Protein AF-A0A915I5I6-F1 (afdb_monomer)

Structure (mmCIF, N/CA/C/O backbone):
data_AF-A0A915I5I6-F1
#
_entry.id   AF-A0A915I5I6-F1
#
loop_
_atom_site.group_PDB
_atom_site.id
_atom_site.type_symbol
_atom_site.label_atom_id
_atom_site.label_alt_id
_atom_site.label_comp_id
_atom_site.label_asym_id
_atom_site.label_entity_id
_atom_site.label_seq_id
_atom_site.pdbx_PDB_ins_code
_atom_site.Cartn_x
_atom_site.Cartn_y
_atom_site.Cartn_z
_atom_site.occupancy
_atom_site.B_iso_or_equiv
_atom_site.auth_seq_id
_atom_site.auth_comp_id
_atom_site.auth_asym_id
_atom_site.auth_atom_id
_atom_site.pdbx_PDB_model_num
ATOM 1 N N . MET A 1 1 ? 12.520 -3.584 -16.435 1.00 49.38 1 MET A N 1
ATOM 2 C CA . MET A 1 1 ? 11.827 -3.745 -15.130 1.00 49.38 1 MET A CA 1
ATOM 3 C C . MET A 1 1 ? 11.425 -5.184 -14.792 1.00 49.38 1 MET A C 1
ATOM 5 O O . MET A 1 1 ? 11.584 -5.592 -13.651 1.00 49.38 1 MET A O 1
ATOM 9 N N . MET A 1 2 ? 10.942 -5.985 -15.750 1.00 50.84 2 MET A N 1
ATOM 10 C CA . MET A 1 2 ? 10.395 -7.323 -15.462 1.00 50.84 2 MET A CA 1
ATOM 11 C C . MET A 1 2 ? 11.444 -8.392 -15.084 1.00 50.84 2 MET A C 1
ATOM 13 O O . MET A 1 2 ? 11.094 -9.353 -14.409 1.00 50.84 2 MET A O 1
ATOM 17 N N . LYS A 1 3 ? 12.724 -8.221 -15.456 1.00 57.47 3 LYS A N 1
ATOM 18 C CA . LYS A 1 3 ? 13.808 -9.175 -15.129 1.00 57.47 3 LYS A CA 1
ATOM 19 C C . LYS A 1 3 ? 14.299 -9.103 -13.671 1.00 57.47 3 LYS A C 1
ATOM 21 O O . LYS A 1 3 ? 14.690 -10.135 -13.143 1.00 57.47 3 LYS A O 1
ATOM 26 N N . LEU A 1 4 ? 14.217 -7.938 -13.014 1.00 67.62 4 LEU A N 1
ATOM 27 C CA . LEU A 1 4 ? 14.691 -7.739 -11.630 1.00 67.62 4 LEU A CA 1
ATOM 28 C C . LEU A 1 4 ? 13.722 -8.253 -10.553 1.00 67.62 4 LEU A C 1
ATOM 30 O O . LEU A 1 4 ? 14.125 -8.465 -9.417 1.00 67.62 4 LEU A O 1
ATOM 34 N N . LEU A 1 5 ? 12.446 -8.457 -10.890 1.00 64.69 5 LEU A N 1
ATOM 35 C CA . LEU A 1 5 ? 11.445 -8.919 -9.928 1.00 64.69 5 LEU A CA 1
ATOM 36 C C . LEU A 1 5 ? 11.480 -10.451 -9.787 1.00 64.69 5 LEU A C 1
ATOM 38 O O . LEU A 1 5 ? 11.669 -11.149 -10.790 1.00 64.69 5 LEU A O 1
ATOM 42 N N . PRO A 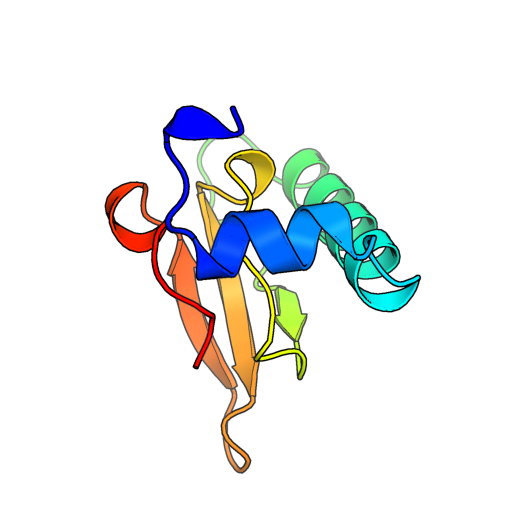1 6 ? 11.209 -11.013 -8.597 1.00 72.75 6 PRO A N 1
ATOM 43 C CA . PRO A 1 6 ? 11.036 -12.453 -8.423 1.00 72.75 6 PRO A CA 1
ATOM 44 C C . PRO A 1 6 ? 9.814 -12.968 -9.203 1.00 72.75 6 PRO A C 1
ATOM 46 O O . PRO A 1 6 ? 8.874 -12.221 -9.499 1.00 72.75 6 PRO A O 1
ATOM 49 N N . ALA A 1 7 ? 9.781 -14.271 -9.505 1.00 75.06 7 ALA A N 1
ATOM 50 C CA . ALA A 1 7 ? 8.731 -14.899 -10.320 1.00 75.06 7 ALA A CA 1
ATOM 51 C C . ALA A 1 7 ? 7.297 -14.622 -9.813 1.00 75.06 7 ALA A C 1
ATOM 53 O O . ALA A 1 7 ? 6.356 -14.508 -10.600 1.00 75.06 7 ALA A O 1
ATOM 54 N N . ARG A 1 8 ? 7.108 -14.461 -8.494 1.00 75.44 8 ARG A N 1
ATOM 55 C CA . ARG A 1 8 ? 5.821 -14.071 -7.887 1.00 75.44 8 ARG A CA 1
ATOM 56 C C . ARG A 1 8 ? 5.394 -12.651 -8.287 1.00 75.44 8 ARG A C 1
ATOM 58 O O . ARG A 1 8 ? 4.237 -12.458 -8.657 1.00 75.44 8 ARG A O 1
ATOM 65 N N . GLY A 1 9 ? 6.319 -11.691 -8.255 1.00 75.38 9 GLY A N 1
ATOM 66 C CA . GLY A 1 9 ? 6.067 -10.303 -8.649 1.00 75.38 9 GLY A CA 1
ATOM 67 C C . GLY A 1 9 ? 5.692 -10.185 -10.126 1.00 75.38 9 GLY A C 1
ATOM 68 O O . GLY A 1 9 ? 4.692 -9.553 -10.464 1.00 75.38 9 GLY A O 1
ATOM 69 N N . ARG A 1 10 ? 6.422 -10.895 -10.999 1.00 76.81 10 ARG A N 1
ATOM 70 C CA . ARG A 1 10 ? 6.144 -10.936 -12.448 1.00 76.81 10 ARG A CA 1
ATOM 71 C C . ARG A 1 10 ? 4.776 -11.528 -12.768 1.00 76.81 10 ARG A C 1
ATOM 73 O O . ARG A 1 10 ? 4.016 -10.913 -13.506 1.00 76.81 10 ARG A O 1
ATOM 80 N N . ARG A 1 11 ? 4.434 -12.685 -12.181 1.00 79.50 11 ARG A N 1
ATOM 81 C CA . ARG A 1 11 ? 3.124 -13.335 -12.388 1.00 79.50 11 ARG A CA 1
ATOM 82 C C . ARG A 1 11 ? 1.969 -12.420 -12.011 1.00 79.50 11 ARG A C 1
ATOM 84 O O . ARG A 1 11 ? 0.935 -12.426 -12.667 1.00 79.50 11 ARG A O 1
ATOM 91 N N . ARG A 1 12 ? 2.142 -11.623 -10.961 1.00 75.19 12 ARG A N 1
ATOM 92 C CA . ARG A 1 12 ? 1.111 -10.696 -10.516 1.00 75.19 12 ARG A CA 1
ATOM 93 C C . ARG A 1 12 ? 0.987 -9.462 -11.406 1.00 75.19 12 ARG A C 1
ATOM 95 O O . ARG A 1 12 ? -0.134 -9.037 -11.652 1.00 75.19 12 ARG A O 1
ATOM 102 N N . LEU A 1 13 ? 2.100 -8.926 -11.904 1.00 74.00 13 LEU A N 1
ATOM 103 C CA . LEU A 1 13 ? 2.068 -7.828 -12.869 1.00 74.00 13 LEU A CA 1
ATOM 104 C C . LEU A 1 13 ? 1.448 -8.279 -14.204 1.00 74.00 13 LEU A C 1
ATOM 106 O O . LEU A 1 13 ? 0.618 -7.566 -14.755 1.00 74.00 13 LEU A O 1
ATOM 110 N N . ALA A 1 14 ? 1.767 -9.497 -14.656 1.00 75.94 14 ALA A N 1
ATOM 111 C CA . ALA A 1 14 ? 1.216 -10.095 -15.875 1.00 75.94 14 ALA A CA 1
ATOM 112 C C . ALA A 1 14 ? -0.297 -10.374 -15.793 1.00 75.94 14 ALA A C 1
ATOM 114 O O . ALA A 1 14 ? -0.996 -10.266 -16.791 1.00 75.94 14 ALA A O 1
ATOM 115 N N . ARG A 1 15 ? -0.825 -10.688 -14.600 1.00 76.69 15 ARG A N 1
ATOM 116 C CA . ARG A 1 15 ? -2.272 -10.870 -14.358 1.00 76.69 15 ARG A CA 1
ATOM 117 C C . ARG A 1 15 ? -3.065 -9.553 -14.308 1.00 76.69 15 ARG A C 1
ATOM 119 O O . ARG A 1 15 ? -4.286 -9.593 -14.194 1.00 76.69 15 ARG A O 1
ATOM 126 N N . GLY A 1 16 ? -2.389 -8.405 -14.374 1.00 68.88 16 GLY A N 1
ATOM 127 C CA . GLY A 1 16 ? -3.009 -7.083 -14.378 1.00 68.88 16 GLY A CA 1
ATOM 128 C C . GLY A 1 16 ? -3.234 -6.480 -12.987 1.00 68.88 16 GLY A C 1
ATOM 129 O O . GLY A 1 16 ? -3.504 -7.157 -11.989 1.00 68.88 16 GLY A O 1
ATOM 130 N N . LEU A 1 17 ? -3.126 -5.152 -12.920 1.00 67.00 17 LEU A N 1
ATOM 131 C CA . LEU A 1 17 ? -3.381 -4.368 -11.713 1.00 67.00 17 LEU A CA 1
ATOM 132 C C . LEU A 1 17 ? -4.885 -4.070 -11.606 1.00 67.00 17 LEU A C 1
ATOM 134 O O . LEU A 1 17 ? -5.452 -3.359 -12.430 1.00 67.00 17 LEU A O 1
ATOM 138 N N . LYS A 1 18 ? -5.545 -4.601 -10.570 1.00 70.69 18 LYS A N 1
ATOM 139 C CA . LYS A 1 18 ? -6.963 -4.312 -10.276 1.00 70.69 18 LYS A CA 1
ATOM 140 C C . LYS A 1 18 ? -7.187 -2.810 -9.987 1.00 70.69 18 LYS A C 1
ATOM 142 O O . LYS A 1 18 ? -6.262 -2.086 -9.621 1.00 70.69 18 LYS A O 1
ATOM 147 N N . ARG A 1 19 ? -8.451 -2.355 -10.029 1.00 74.69 19 ARG A N 1
ATOM 148 C CA . ARG A 1 19 ? -8.856 -0.956 -9.734 1.00 74.69 19 ARG A CA 1
ATOM 149 C C . ARG A 1 19 ? -8.364 -0.432 -8.370 1.00 74.69 19 ARG A C 1
ATOM 151 O O . ARG A 1 19 ? -7.991 0.732 -8.257 1.00 74.69 19 ARG A O 1
ATOM 158 N N . LYS A 1 20 ? -8.329 -1.287 -7.340 1.00 75.31 20 LYS A N 1
ATOM 159 C CA . LYS A 1 20 ? -7.918 -0.925 -5.966 1.00 75.31 20 LYS A CA 1
ATOM 160 C C . LYS A 1 20 ? -6.441 -0.466 -5.883 1.00 75.31 20 LYS A C 1
ATOM 162 O O . LYS A 1 20 ? -6.207 0.629 -5.377 1.00 75.31 20 LYS A O 1
ATOM 167 N N . PRO A 1 21 ? -5.461 -1.223 -6.425 1.00 77.31 21 PRO A N 1
ATOM 168 C CA . PRO A 1 21 ? -4.083 -0.764 -6.614 1.00 77.31 21 PRO A CA 1
ATOM 169 C C . PRO A 1 21 ? -3.950 0.610 -7.276 1.00 77.31 21 PRO A C 1
ATOM 171 O O . PRO A 1 21 ? -3.205 1.455 -6.794 1.00 77.31 21 PRO A O 1
ATOM 174 N N . ILE A 1 22 ? -4.702 0.856 -8.350 1.00 80.44 22 ILE A N 1
ATOM 175 C CA . ILE A 1 22 ? -4.622 2.105 -9.122 1.00 80.44 22 ILE A CA 1
ATOM 176 C C . ILE A 1 22 ? -5.103 3.296 -8.284 1.00 80.44 22 ILE A C 1
ATOM 178 O O . ILE A 1 22 ? -4.472 4.353 -8.275 1.00 80.44 22 ILE A O 1
ATOM 182 N N . 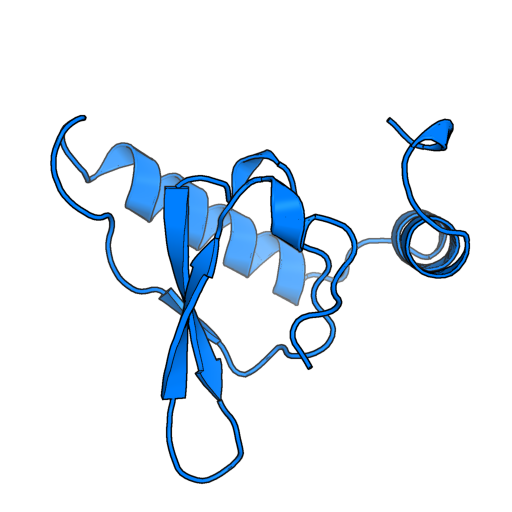ALA A 1 23 ? -6.196 3.124 -7.536 1.00 82.38 23 ALA A N 1
ATOM 183 C CA . ALA A 1 23 ? -6.689 4.149 -6.619 1.00 82.38 23 ALA A CA 1
ATOM 184 C C . ALA A 1 23 ? -5.676 4.460 -5.504 1.00 82.38 23 ALA A C 1
ATOM 186 O O . ALA A 1 23 ? -5.514 5.620 -5.123 1.00 82.38 23 ALA A O 1
ATOM 187 N N . PHE A 1 24 ? -4.961 3.446 -5.013 1.00 80.06 24 PHE A N 1
ATOM 188 C CA . PHE A 1 24 ? -3.912 3.635 -4.016 1.00 80.06 24 PHE A CA 1
ATOM 189 C C . PHE A 1 24 ? -2.692 4.377 -4.580 1.00 80.06 24 PHE A C 1
ATOM 191 O O . PHE A 1 24 ? -2.224 5.324 -3.954 1.00 80.06 24 PHE A O 1
ATOM 198 N N . LEU A 1 25 ? -2.250 4.047 -5.799 1.00 80.44 25 LEU A N 1
ATOM 199 C CA . LEU A 1 25 ? -1.203 4.808 -6.491 1.00 80.44 25 LEU A CA 1
ATOM 200 C C . LEU A 1 25 ? -1.584 6.284 -6.669 1.00 80.44 25 LEU A C 1
ATOM 202 O O . LEU A 1 25 ? -0.746 7.157 -6.467 1.00 80.44 25 LEU A O 1
ATOM 206 N N . LYS A 1 26 ? -2.849 6.590 -6.986 1.00 83.31 26 LYS A N 1
ATOM 207 C CA . LYS A 1 26 ? -3.319 7.984 -7.067 1.00 83.31 26 LYS A CA 1
ATOM 208 C C . LYS A 1 26 ? -3.215 8.711 -5.722 1.00 8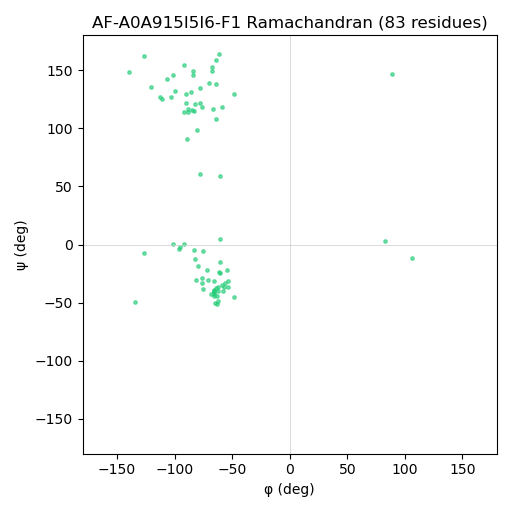3.31 26 LYS A C 1
ATOM 210 O O . LYS A 1 26 ? -2.817 9.870 -5.701 1.00 83.31 26 LYS A O 1
ATOM 215 N N . ARG A 1 27 ? -3.540 8.042 -4.609 1.00 81.19 27 ARG A N 1
ATOM 216 C CA . ARG A 1 27 ? -3.399 8.610 -3.253 1.00 81.19 27 ARG A CA 1
ATOM 217 C C . ARG A 1 27 ? -1.936 8.862 -2.895 1.00 81.19 27 ARG A C 1
ATOM 219 O O . ARG A 1 27 ? -1.627 9.923 -2.373 1.00 81.19 27 ARG A O 1
ATOM 226 N N . LEU A 1 28 ? -1.043 7.939 -3.250 1.00 77.19 28 LEU A N 1
ATOM 227 C CA . LEU A 1 28 ? 0.398 8.112 -3.049 1.00 77.19 28 LEU A CA 1
ATOM 228 C C . LEU A 1 28 ? 0.981 9.244 -3.900 1.00 77.19 28 LEU A C 1
ATOM 230 O O . LEU A 1 28 ? 1.806 10.004 -3.412 1.00 77.19 28 LEU A O 1
ATOM 234 N N . ARG A 1 29 ? 0.529 9.401 -5.150 1.00 78.25 29 ARG A N 1
ATOM 235 C CA . ARG A 1 29 ? 0.945 10.520 -6.012 1.00 78.25 29 ARG A CA 1
ATOM 236 C C . ARG A 1 29 ? 0.496 11.874 -5.463 1.00 78.25 29 ARG A C 1
ATOM 238 O O . ARG A 1 29 ? 1.254 12.829 -5.561 1.00 78.25 29 ARG A O 1
ATOM 245 N N . LYS A 1 30 ? -0.699 11.951 -4.867 1.00 78.50 30 LYS A N 1
ATOM 246 C CA . LYS A 1 30 ? -1.159 13.156 -4.157 1.00 78.50 30 LYS A CA 1
ATOM 247 C C . LYS A 1 30 ? -0.302 13.438 -2.924 1.00 78.50 30 LYS A C 1
ATOM 249 O O . LYS A 1 30 ? 0.275 14.512 -2.842 1.00 78.50 30 LYS A O 1
ATOM 254 N N . ALA A 1 31 ? -0.100 12.435 -2.069 1.00 73.69 31 ALA A N 1
ATOM 255 C CA . ALA A 1 31 ? 0.724 12.564 -0.867 1.00 73.69 31 ALA A CA 1
ATOM 256 C C . ALA A 1 31 ? 2.178 12.967 -1.176 1.00 73.69 31 ALA A C 1
ATOM 258 O O . ALA A 1 31 ? 2.771 13.738 -0.438 1.00 73.69 31 ALA A O 1
ATOM 259 N N . LYS A 1 32 ? 2.753 12.495 -2.291 1.00 69.94 32 LYS A N 1
ATOM 260 C CA . LYS A 1 32 ? 4.084 12.929 -2.745 1.00 69.94 32 LYS A CA 1
ATOM 261 C C . LYS A 1 32 ? 4.121 14.363 -3.274 1.00 69.94 32 LYS A C 1
ATOM 263 O O . LYS A 1 32 ? 5.165 14.991 -3.190 1.00 69.94 32 LYS A O 1
ATOM 268 N N . LYS A 1 33 ? 3.025 14.857 -3.853 1.00 71.56 33 LYS A N 1
ATOM 269 C CA . LYS A 1 33 ? 2.935 16.219 -4.403 1.00 71.56 33 LYS A CA 1
ATOM 270 C C . LYS A 1 33 ? 2.662 17.265 -3.318 1.00 71.56 33 LYS A C 1
ATOM 272 O O . LYS A 1 33 ? 3.067 18.408 -3.468 1.00 71.56 33 LYS A O 1
ATOM 277 N N . GLU A 1 34 ? 1.961 16.872 -2.261 1.00 65.69 34 GLU A N 1
ATOM 278 C CA . GLU A 1 34 ? 1.567 17.747 -1.151 1.00 65.69 34 GLU A CA 1
ATOM 279 C C . GLU A 1 34 ? 2.682 17.942 -0.110 1.00 65.69 34 GLU A C 1
ATOM 281 O O . GLU A 1 34 ? 2.583 18.847 0.712 1.00 65.69 34 GLU A O 1
ATOM 286 N N . CYS A 1 35 ? 3.755 17.143 -0.147 1.00 55.53 35 CYS A N 1
ATOM 287 C CA . CYS A 1 35 ? 4.852 17.250 0.815 1.00 55.53 35 CYS A CA 1
ATOM 288 C C . CYS A 1 35 ? 6.063 18.019 0.248 1.00 55.53 35 CYS A C 1
ATOM 290 O O . CYS A 1 35 ? 6.529 17.694 -0.848 1.00 55.53 35 CYS A O 1
ATOM 292 N N . PRO A 1 36 ? 6.618 18.995 0.994 1.00 55.94 36 PRO A N 1
ATOM 293 C CA . PRO A 1 36 ? 7.911 19.598 0.686 1.00 55.94 36 PRO A CA 1
ATOM 294 C C . PRO A 1 36 ? 9.041 18.575 0.888 1.00 55.94 36 PRO A C 1
ATOM 296 O O . PRO A 1 36 ? 8.949 17.686 1.732 1.00 55.94 36 PRO A O 1
ATOM 299 N N . ALA A 1 37 ? 10.113 18.700 0.102 1.00 55.25 37 ALA A N 1
ATOM 300 C CA . ALA A 1 37 ? 11.143 17.681 -0.150 1.00 55.25 37 ALA A CA 1
ATOM 301 C C . ALA A 1 37 ? 11.961 17.173 1.066 1.00 55.25 37 ALA A C 1
ATOM 303 O O . ALA A 1 37 ? 12.874 16.371 0.878 1.00 55.25 37 ALA A O 1
ATOM 304 N N . LEU A 1 38 ? 11.648 17.603 2.293 1.00 57.34 38 LEU A N 1
ATOM 305 C CA . LEU A 1 38 ? 12.389 17.266 3.512 1.00 57.34 38 LEU A CA 1
ATOM 306 C C . LEU A 1 38 ? 11.526 16.673 4.643 1.00 57.34 38 LEU A C 1
ATOM 308 O O . LEU A 1 38 ? 12.081 16.200 5.633 1.00 57.34 38 LEU A O 1
ATOM 312 N N . GLU A 1 39 ? 10.195 16.648 4.511 1.00 58.69 39 GLU A N 1
ATOM 313 C CA . GLU A 1 39 ? 9.310 16.098 5.545 1.00 58.69 39 GLU A CA 1
ATOM 314 C C . GLU A 1 39 ? 8.719 14.744 5.150 1.00 58.69 39 GLU A C 1
ATOM 316 O O . GLU A 1 39 ? 8.397 14.479 3.989 1.00 58.69 39 GLU A O 1
ATOM 321 N N . LYS A 1 40 ? 8.593 13.857 6.147 1.00 57.75 40 LYS A N 1
ATOM 322 C CA . LYS A 1 40 ? 8.077 12.497 5.968 1.00 57.75 40 LYS A CA 1
ATOM 323 C C . LYS A 1 40 ? 6.657 12.571 5.395 1.00 57.75 40 LYS A C 1
ATOM 325 O O . LYS A 1 40 ? 5.770 13.105 6.062 1.00 57.75 40 LYS A O 1
ATOM 330 N N . PRO A 1 41 ? 6.411 12.031 4.191 1.00 64.62 41 PRO A N 1
ATOM 331 C CA . PRO A 1 41 ? 5.120 12.179 3.542 1.00 64.62 41 PRO A CA 1
ATOM 332 C C . PRO A 1 41 ? 4.014 11.428 4.284 1.00 64.62 41 PRO A C 1
ATOM 334 O O . PRO A 1 41 ? 4.260 10.416 4.946 1.00 64.62 41 PRO A O 1
ATOM 337 N N . ALA A 1 42 ? 2.785 11.928 4.134 1.00 63.69 42 ALA A N 1
ATOM 338 C CA . ALA A 1 42 ? 1.609 11.475 4.869 1.00 63.69 42 ALA A CA 1
ATOM 339 C C . ALA A 1 42 ? 1.442 9.943 4.866 1.00 63.69 42 ALA A C 1
ATOM 341 O O . ALA A 1 42 ? 1.438 9.296 3.814 1.00 63.69 42 ALA A O 1
ATOM 342 N N . CYS A 1 43 ? 1.249 9.369 6.058 1.00 66.38 43 CYS A N 1
ATOM 343 C CA . CYS A 1 43 ? 1.059 7.934 6.242 1.00 66.38 43 CYS A CA 1
ATOM 344 C C . CYS A 1 43 ? -0.237 7.464 5.567 1.00 66.38 43 CYS A C 1
ATOM 346 O O . CYS A 1 43 ? -1.340 7.710 6.067 1.00 66.38 43 CYS A O 1
ATOM 348 N N . VAL A 1 44 ? -0.131 6.732 4.454 1.00 77.38 44 VAL A N 1
ATOM 349 C CA . VAL A 1 44 ? 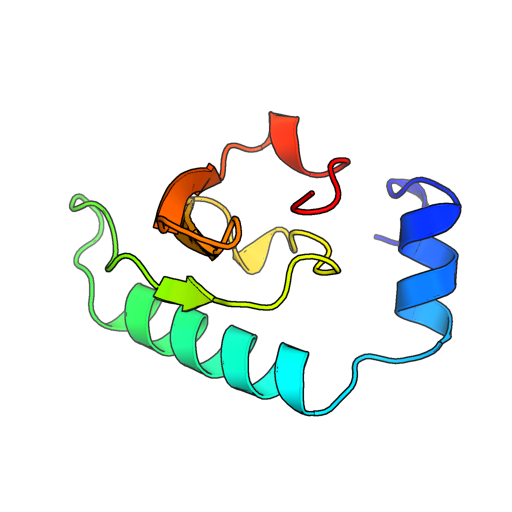-1.321 6.227 3.753 1.00 77.38 44 VAL A CA 1
ATOM 350 C C . VAL A 1 44 ? -1.727 4.873 4.325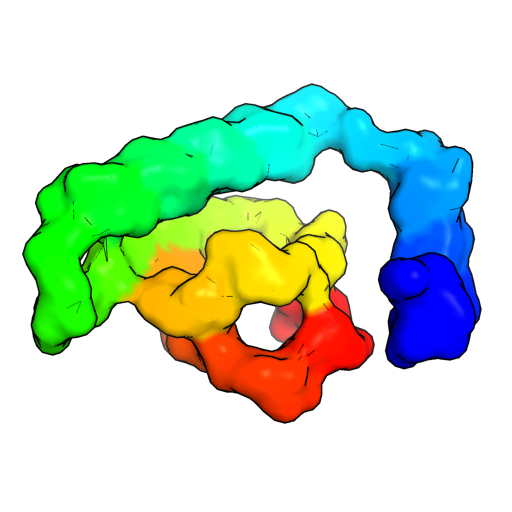 1.00 77.38 44 VAL A C 1
ATOM 352 O O . VAL A 1 44 ? -1.013 3.879 4.194 1.00 77.38 44 VAL A O 1
ATOM 355 N N . LYS A 1 45 ? -2.903 4.824 4.956 1.00 81.81 45 LYS A N 1
ATOM 356 C CA . LYS A 1 45 ? -3.465 3.601 5.545 1.00 81.81 45 LYS A CA 1
ATOM 357 C C . LYS A 1 45 ? -4.064 2.694 4.469 1.00 81.81 45 LYS A C 1
ATOM 359 O O . LYS A 1 45 ? -4.826 3.139 3.607 1.00 81.81 45 LYS A O 1
ATOM 364 N N . THR A 1 46 ? -3.759 1.403 4.549 1.00 81.69 46 THR A N 1
ATOM 365 C CA . THR A 1 46 ? -4.247 0.369 3.634 1.00 81.69 46 THR A CA 1
ATOM 366 C C . THR A 1 46 ? -4.614 -0.918 4.354 1.00 81.69 46 THR A C 1
ATOM 368 O O . THR A 1 46 ? -3.991 -1.320 5.331 1.00 81.69 46 THR A O 1
ATOM 371 N N . HIS A 1 47 ? -5.610 -1.602 3.796 1.00 80.75 47 HIS A N 1
ATOM 372 C CA . HIS A 1 47 ? -5.951 -2.985 4.139 1.00 80.75 47 HIS A CA 1
ATOM 373 C C . HIS A 1 47 ? -5.415 -3.979 3.092 1.00 80.75 47 HIS A C 1
ATOM 375 O O . HIS A 1 47 ? -5.652 -5.180 3.176 1.00 80.75 47 HIS A O 1
ATOM 381 N N . LEU A 1 48 ? -4.724 -3.482 2.061 1.00 76.25 48 LEU A N 1
ATOM 382 C CA . LEU A 1 48 ? -4.256 -4.278 0.931 1.00 76.25 48 LEU A CA 1
ATOM 383 C C . LEU A 1 48 ? -2.860 -4.835 1.232 1.00 76.25 48 LEU A C 1
ATOM 385 O O . LEU A 1 48 ? -1.861 -4.197 0.915 1.00 76.25 48 LEU A O 1
ATOM 389 N N . ARG A 1 49 ? -2.801 -6.036 1.816 1.00 75.38 49 ARG A N 1
ATOM 390 C CA . ARG A 1 49 ? -1.539 -6.743 2.121 1.00 75.38 49 ARG A CA 1
ATOM 391 C C . ARG A 1 49 ? -0.885 -7.366 0.896 1.00 75.38 49 ARG A C 1
ATOM 393 O O . ARG A 1 49 ? 0.330 -7.375 0.716 1.00 75.38 49 ARG A O 1
ATOM 400 N N . ASP A 1 50 ? -1.717 -7.810 -0.033 1.00 74.06 50 ASP A N 1
ATOM 401 C CA . ASP A 1 50 ? -1.259 -8.298 -1.316 1.00 74.06 50 ASP A CA 1
ATOM 402 C C . ASP A 1 50 ? -0.912 -7.106 -2.199 1.00 74.06 50 ASP A C 1
ATOM 404 O O . ASP A 1 50 ? -1.538 -6.944 -3.231 1.00 74.06 50 ASP A O 1
ATOM 408 N N . MET A 1 51 ? 0.030 -6.226 -1.866 1.00 74.19 51 MET A N 1
ATOM 409 C CA . MET A 1 51 ? 0.525 -5.186 -2.779 1.00 74.19 51 MET A CA 1
ATOM 410 C C . MET A 1 51 ? 2.027 -5.356 -2.988 1.00 74.19 51 MET A C 1
ATOM 412 O O . MET A 1 51 ? 2.752 -5.685 -2.058 1.00 74.19 51 MET A O 1
ATOM 416 N N . ILE A 1 52 ? 2.461 -5.246 -4.247 1.00 75.88 52 ILE A N 1
ATOM 417 C CA . ILE A 1 52 ? 3.886 -5.209 -4.577 1.00 75.88 52 ILE A CA 1
ATOM 418 C C . ILE A 1 52 ? 4.292 -3.753 -4.448 1.00 75.88 52 ILE A C 1
ATOM 420 O O . ILE A 1 52 ? 3.605 -2.879 -4.983 1.00 75.88 52 ILE A O 1
ATOM 424 N N . VAL A 1 53 ? 5.387 -3.513 -3.739 1.00 76.56 53 VAL A N 1
ATOM 425 C CA . VAL A 1 53 ? 5.979 -2.187 -3.643 1.00 76.56 53 VAL A CA 1
ATOM 426 C C . VAL A 1 53 ? 6.513 -1.809 -5.022 1.00 76.56 53 VAL A C 1
ATOM 428 O O . VAL A 1 53 ? 7.391 -2.477 -5.566 1.00 76.56 53 VAL A O 1
ATOM 431 N N . LEU A 1 54 ? 5.957 -0.752 -5.610 1.00 75.19 54 LEU A N 1
ATOM 432 C CA . LEU A 1 54 ? 6.532 -0.150 -6.808 1.00 75.19 54 LEU A CA 1
ATOM 433 C C . LEU A 1 54 ? 7.634 0.835 -6.399 1.00 75.19 54 LEU A C 1
ATOM 435 O O . LEU A 1 54 ? 7.512 1.471 -5.354 1.00 75.19 54 LEU A O 1
ATOM 439 N N . PRO A 1 55 ? 8.673 1.033 -7.227 1.00 72.88 55 PRO A N 1
ATOM 440 C CA . PRO A 1 55 ? 9.728 2.003 -6.930 1.00 72.88 55 PRO A CA 1
ATOM 441 C C . PRO A 1 55 ? 9.201 3.443 -6.816 1.00 72.88 55 PRO A C 1
ATOM 443 O O . PRO A 1 55 ? 9.746 4.240 -6.062 1.00 72.88 55 PRO A O 1
ATOM 446 N N . GLU A 1 56 ? 8.062 3.759 -7.443 1.00 74.06 56 GLU A N 1
ATOM 447 C CA . GLU A 1 56 ? 7.344 5.024 -7.224 1.00 74.06 56 GLU A CA 1
ATOM 448 C C . GLU A 1 56 ? 6.878 5.229 -5.770 1.00 74.06 56 GLU A C 1
ATOM 450 O O . GLU A 1 56 ? 6.522 6.345 -5.407 1.00 74.06 56 GLU A O 1
ATOM 455 N N . MET A 1 57 ? 6.873 4.194 -4.925 1.00 73.94 57 MET A N 1
ATOM 456 C CA . MET A 1 57 ? 6.437 4.240 -3.522 1.00 73.94 57 MET A CA 1
ATOM 457 C C . MET A 1 57 ? 7.596 4.435 -2.532 1.00 73.94 57 MET A C 1
ATOM 459 O O . MET A 1 57 ? 7.356 4.549 -1.332 1.00 73.94 57 MET A O 1
ATOM 463 N N . VAL A 1 58 ? 8.843 4.463 -3.013 1.00 74.50 58 VAL A N 1
ATOM 464 C CA . VAL A 1 58 ? 10.026 4.659 -2.160 1.00 74.50 58 VAL A CA 1
ATOM 465 C C . VAL A 1 58 ? 9.975 6.045 -1.514 1.00 74.50 58 VAL A C 1
ATOM 467 O O . VAL A 1 58 ? 9.584 7.020 -2.169 1.00 74.50 58 VAL A O 1
ATOM 470 N N . GLY A 1 59 ? 10.329 6.109 -0.228 1.00 72.06 59 GLY A N 1
ATOM 471 C CA . GLY A 1 59 ? 10.288 7.332 0.580 1.00 72.06 59 GLY A CA 1
ATOM 472 C C . GLY A 1 59 ? 8.915 7.663 1.172 1.00 72.06 59 GLY A C 1
ATOM 473 O O . GLY A 1 59 ? 8.774 8.695 1.815 1.00 72.06 59 GLY A O 1
ATOM 474 N N . SER A 1 60 ? 7.897 6.816 0.973 1.00 73.31 60 SER A N 1
ATOM 475 C CA . SER A 1 60 ? 6.578 6.979 1.595 1.00 73.31 60 SER A CA 1
ATOM 476 C C . SER A 1 60 ? 6.381 6.056 2.798 1.00 73.31 60 SER A C 1
ATOM 478 O O . SER A 1 60 ? 6.856 4.919 2.799 1.00 73.31 60 SER A O 1
ATOM 480 N N . VAL A 1 61 ? 5.642 6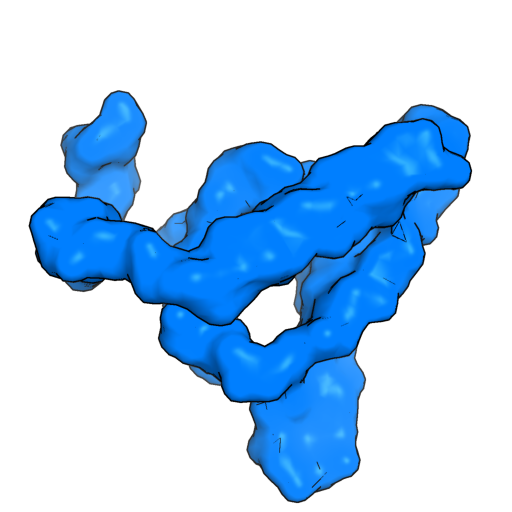.530 3.808 1.00 78.94 61 VAL A N 1
ATOM 481 C CA . VAL A 1 61 ? 5.204 5.700 4.938 1.00 78.94 61 VAL A CA 1
ATOM 482 C C . VAL A 1 61 ? 3.847 5.083 4.607 1.00 78.94 61 VAL A C 1
ATOM 484 O O . VAL A 1 61 ? 2.873 5.783 4.315 1.00 78.94 61 VAL A O 1
ATOM 487 N N . VAL A 1 62 ? 3.772 3.754 4.634 1.00 81.25 62 VAL A N 1
ATOM 488 C CA . VAL A 1 62 ? 2.544 3.002 4.350 1.00 81.25 62 VAL A CA 1
ATOM 489 C C . VAL A 1 62 ? 2.078 2.307 5.620 1.00 81.25 62 VAL A C 1
ATOM 491 O O . VAL A 1 62 ? 2.827 1.564 6.247 1.00 81.25 62 VAL A O 1
ATOM 494 N N . GLY A 1 63 ? 0.819 2.533 5.991 1.00 85.38 63 GLY A N 1
ATOM 495 C CA . GLY A 1 63 ? 0.173 1.819 7.086 1.00 85.38 63 GLY A CA 1
ATOM 496 C C . GLY A 1 63 ? -0.488 0.540 6.579 1.00 85.38 63 GLY A C 1
ATOM 497 O O . GLY A 1 63 ? -1.431 0.632 5.792 1.00 85.38 63 GLY A O 1
ATOM 498 N N . ILE A 1 64 ? -0.053 -0.636 7.032 1.00 85.31 64 ILE A N 1
ATOM 499 C CA . ILE A 1 64 ? -0.679 -1.925 6.692 1.00 85.31 64 ILE A CA 1
ATOM 500 C C . ILE A 1 64 ? -1.509 -2.411 7.875 1.00 85.31 64 ILE A C 1
ATOM 502 O O . ILE A 1 64 ? -1.010 -2.527 8.994 1.00 85.31 64 ILE A O 1
ATOM 506 N N . TYR A 1 65 ? -2.780 -2.718 7.630 1.00 85.19 65 TYR A N 1
ATOM 507 C CA . TYR A 1 65 ? -3.665 -3.232 8.669 1.00 85.19 65 TYR A CA 1
ATOM 508 C C . TYR A 1 65 ? -3.395 -4.704 8.986 1.00 85.19 65 TYR A C 1
ATOM 510 O O . TYR A 1 65 ? -3.612 -5.563 8.123 1.00 85.19 65 TYR A O 1
ATOM 518 N N . ASN A 1 66 ? -3.009 -5.009 10.232 1.00 83.19 66 ASN A N 1
ATOM 519 C CA . ASN A 1 66 ? -2.758 -6.384 10.677 1.00 83.19 66 ASN A CA 1
ATOM 520 C C . ASN A 1 66 ? -3.990 -7.087 11.307 1.00 83.19 66 ASN A C 1
ATOM 522 O O . ASN A 1 66 ? -3.910 -8.256 11.668 1.00 83.19 66 ASN A O 1
ATOM 526 N N . GLY A 1 67 ? -5.156 -6.434 11.386 1.00 79.31 67 GLY A N 1
ATOM 527 C CA . GLY A 1 67 ? -6.367 -7.004 12.014 1.00 79.31 67 GLY A CA 1
ATOM 528 C C . GLY A 1 67 ? -6.705 -6.411 13.386 1.00 79.31 67 GLY A C 1
ATOM 529 O O . GLY A 1 67 ? -7.799 -6.625 13.889 1.00 79.31 67 GLY A O 1
ATOM 530 N N . LYS A 1 68 ? -5.782 -5.645 13.978 1.00 83.00 68 LYS A N 1
ATOM 531 C CA . LYS A 1 68 ? -5.993 -4.879 15.220 1.00 83.00 68 LYS A CA 1
ATOM 532 C C . LYS A 1 68 ? -5.447 -3.461 15.085 1.00 83.00 68 LYS A C 1
ATOM 534 O O . LYS A 1 68 ? -6.156 -2.494 15.325 1.00 83.00 68 LYS A O 1
ATOM 539 N N . THR A 1 69 ? -4.211 -3.336 14.613 1.00 84.69 69 THR A N 1
ATOM 540 C CA . THR A 1 69 ? -3.522 -2.053 14.444 1.00 84.69 69 THR A CA 1
ATOM 541 C C . THR A 1 69 ? -2.994 -1.877 13.021 1.00 84.69 69 THR A C 1
ATOM 543 O O . THR A 1 69 ? -2.883 -2.833 12.243 1.00 84.69 69 THR A O 1
ATOM 546 N N . PHE A 1 70 ? -2.696 -0.625 12.669 1.00 82.44 70 PHE A N 1
ATOM 547 C CA . PHE A 1 70 ? -1.977 -0.278 11.447 1.00 82.44 70 PHE A CA 1
ATOM 548 C C . PHE A 1 70 ? -0.482 -0.218 11.748 1.00 82.44 70 PHE A C 1
ATOM 550 O O . PHE A 1 70 ? -0.036 0.678 12.464 1.00 82.44 70 PHE A O 1
ATOM 557 N N . ASN A 1 71 ? 0.286 -1.137 11.167 1.00 82.06 71 ASN A N 1
ATOM 558 C CA . ASN A 1 71 ? 1.741 -1.078 11.221 1.00 82.06 71 ASN A CA 1
ATOM 559 C C . ASN A 1 71 ? 2.239 -0.053 10.210 1.00 82.06 71 ASN A C 1
ATOM 561 O O . ASN A 1 71 ? 1.958 -0.172 9.017 1.00 82.06 71 ASN A O 1
ATOM 565 N N . GLN A 1 72 ? 2.965 0.952 10.692 1.00 82.56 72 GLN A N 1
ATOM 566 C CA . GLN A 1 72 ? 3.597 1.954 9.844 1.00 82.56 72 GLN A CA 1
ATOM 567 C C . GLN A 1 72 ? 4.925 1.399 9.338 1.00 82.56 72 GLN A C 1
ATOM 569 O O . GLN A 1 72 ? 5.833 1.142 10.125 1.00 82.56 72 GLN A O 1
ATOM 574 N N . ILE A 1 73 ? 5.020 1.192 8.029 1.00 79.31 73 ILE A N 1
ATOM 575 C CA . ILE A 1 73 ? 6.238 0.722 7.378 1.00 79.31 73 ILE A CA 1
ATOM 576 C C . ILE A 1 73 ? 6.808 1.859 6.540 1.00 79.31 73 ILE A C 1
ATOM 578 O O . ILE A 1 73 ? 6.132 2.415 5.672 1.00 79.31 73 ILE A O 1
ATOM 582 N N . GLU A 1 74 ? 8.070 2.181 6.796 1.00 76.62 74 GLU A N 1
ATOM 583 C CA . GLU A 1 74 ? 8.863 3.064 5.951 1.00 76.62 74 GLU A CA 1
ATOM 584 C C . GLU A 1 74 ? 9.426 2.266 4.768 1.00 76.62 74 GLU A C 1
ATOM 586 O O . GLU A 1 74 ? 10.146 1.278 4.940 1.00 76.62 74 GLU A O 1
ATOM 591 N N . VAL A 1 75 ? 9.086 2.676 3.546 1.00 74.81 75 VAL A N 1
ATOM 592 C CA . VAL A 1 75 ? 9.498 1.957 2.337 1.00 74.81 75 VAL A CA 1
ATOM 593 C C . VAL A 1 75 ? 10.936 2.328 1.962 1.00 74.81 75 VAL A C 1
ATOM 595 O O . VAL A 1 75 ? 11.181 3.340 1.300 1.00 74.81 75 VAL A O 1
ATOM 598 N N . LYS A 1 76 ? 11.884 1.466 2.352 1.00 68.25 76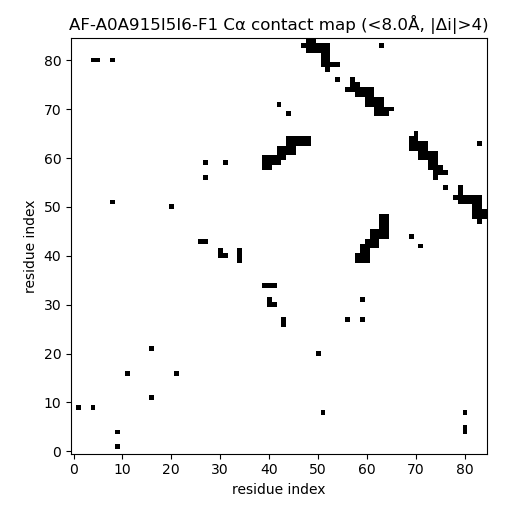 LYS A N 1
ATOM 599 C CA . LYS A 1 76 ? 13.296 1.506 1.930 1.00 68.25 76 LYS A CA 1
ATOM 600 C C . LYS A 1 76 ? 13.535 0.650 0.679 1.00 68.25 76 LYS A C 1
ATOM 602 O O . LYS A 1 76 ? 12.827 -0.329 0.444 1.00 68.25 76 LYS A O 1
ATOM 607 N N . VAL A 1 77 ? 14.567 0.985 -0.103 1.00 60.84 77 VAL A N 1
ATOM 608 C CA . VAL A 1 77 ? 14.920 0.312 -1.377 1.00 60.84 77 VAL A CA 1
ATOM 609 C C . VAL A 1 77 ? 15.135 -1.202 -1.204 1.00 60.84 77 VAL A C 1
ATOM 611 O O . VAL A 1 77 ? 14.732 -1.987 -2.058 1.00 60.84 77 VAL A O 1
ATOM 614 N N . THR A 1 78 ? 15.655 -1.643 -0.057 1.00 56.12 78 THR A N 1
ATOM 615 C CA . THR A 1 78 ? 15.861 -3.067 0.273 1.00 56.12 78 THR A CA 1
ATOM 616 C C . THR A 1 78 ? 14.558 -3.885 0.309 1.00 56.12 78 THR A C 1
ATOM 618 O O . THR A 1 78 ? 14.574 -5.094 0.092 1.00 56.12 78 THR A O 1
ATOM 621 N N . ILE A 1 79 ? 13.404 -3.243 0.533 1.00 62.72 79 ILE A N 1
ATOM 622 C CA . ILE A 1 79 ? 12.099 -3.903 0.728 1.00 62.72 79 ILE A CA 1
ATOM 623 C C . ILE A 1 79 ? 11.419 -4.246 -0.615 1.00 62.72 79 ILE A C 1
ATOM 625 O O . ILE A 1 79 ? 10.393 -4.921 -0.637 1.00 62.72 79 ILE A O 1
ATOM 629 N N . MET A 1 80 ? 11.986 -3.854 -1.765 1.00 52.41 80 MET A N 1
ATOM 630 C CA . MET A 1 80 ? 11.357 -4.003 -3.093 1.00 52.41 80 MET A CA 1
ATOM 631 C C . MET A 1 80 ? 10.914 -5.435 -3.463 1.00 52.41 80 MET A C 1
ATOM 633 O O . MET A 1 80 ? 10.020 -5.600 -4.293 1.00 52.41 80 MET A O 1
ATOM 637 N N . ASN A 1 81 ? 11.481 -6.468 -2.834 1.00 52.75 81 ASN A N 1
ATOM 638 C CA . ASN A 1 81 ? 11.113 -7.869 -3.071 1.00 52.75 81 ASN A CA 1
ATOM 639 C C . ASN A 1 81 ? 10.080 -8.438 -2.079 1.00 52.75 81 ASN A C 1
ATOM 641 O O . ASN A 1 81 ? 9.657 -9.587 -2.236 1.00 52.75 81 ASN A O 1
ATOM 645 N N . PHE A 1 82 ? 9.648 -7.661 -1.084 1.00 55.06 82 PHE A N 1
ATOM 646 C CA . PHE A 1 82 ? 8.707 -8.098 -0.057 1.00 55.06 82 PHE A CA 1
ATOM 647 C C . PHE A 1 82 ? 7.256 -7.823 -0.494 1.00 55.06 82 PHE A C 1
ATOM 649 O O . PHE A 1 82 ? 6.910 -6.719 -0.919 1.00 55.06 82 PHE A O 1
ATOM 656 N N . LEU A 1 83 ? 6.378 -8.832 -0.405 1.00 53.88 83 LEU A N 1
ATOM 657 C CA . LEU A 1 83 ? 4.936 -8.561 -0.349 1.00 53.88 83 LEU A CA 1
ATOM 658 C C . LEU A 1 83 ? 4.649 -7.930 1.012 1.00 53.88 83 LEU A C 1
ATOM 660 O O . LEU A 1 83 ? 5.180 -8.428 1.993 1.00 53.88 83 LEU A O 1
ATOM 664 N N . CYS A 1 84 ? 3.797 -6.905 1.066 1.00 47.97 84 CYS A N 1
ATOM 665 C CA . CYS A 1 84 ? 3.277 -6.263 2.286 1.00 47.97 84 CYS A CA 1
ATOM 666 C C . CYS A 1 84 ? 2.484 -7.234 3.196 1.00 47.97 84 CYS A C 1
ATOM 668 O O . CYS A 1 84 ? 1.292 -7.040 3.431 1.00 47.97 84 CYS A O 1
ATOM 670 N N . ARG A 1 85 ? 3.114 -8.316 3.655 1.00 45.06 85 ARG A N 1
ATOM 671 C CA . ARG A 1 85 ? 2.513 -9.346 4.499 1.00 45.06 85 ARG A CA 1
ATOM 672 C C . ARG A 1 85 ? 2.563 -8.951 5.966 1.00 45.06 85 ARG A C 1
ATOM 674 O O . ARG A 1 85 ? 3.622 -8.439 6.385 1.00 45.06 85 ARG A O 1
#

InterPro domains:
  IPR002222 Small ribosomal subunit protein uS19 [PF00203] (11-77)
  IPR002222 Small ribosomal subun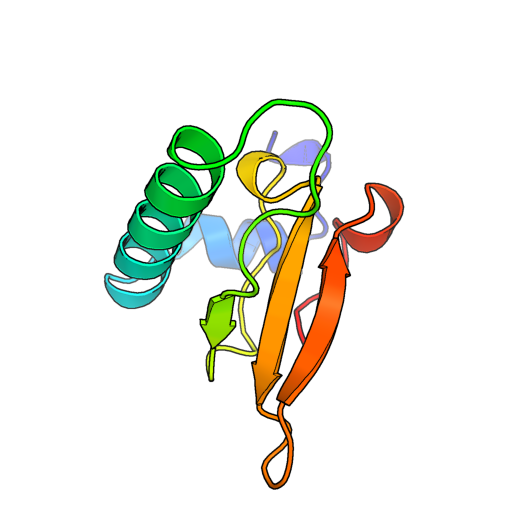it protein uS19 [PIRSF002144] (5-76)
  IPR002222 Small ribosomal subunit protein uS19 [PR00975] (46-65)
  IPR002222 Small ribosomal subunit protein uS19 [PR00975] (66-78)
  IPR002222 Small ribosomal subunit protein uS19 [PTHR11880] (2-76)
  IPR023575 Small ribosomal subunit protein uS19, superfamily [G3DSA:3.30.860.10] (1-82)
  IPR023575 Small ribosomal subunit protein uS19, superfamily [SSF54570] (17-77)

Organism: Romanomermis culicivorax (NCBI:txid13658)

Nearest PDB structures (foldseek):
  5lzs-assembly1_PP  TM=9.699E-01  e=1.073E-10  Oryctolagus cuniculus
  8pj1-assembly1_b  TM=9.688E-01  e=2.439E-10  Homo sapiens
  7zjx-assembly1_Sa 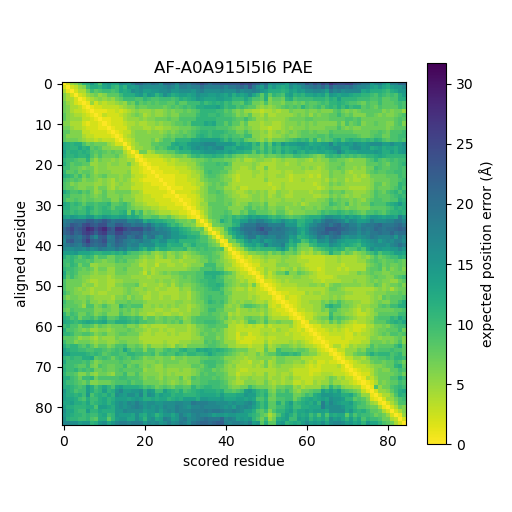 TM=9.766E-01  e=3.434E-10  Oryctolagus cuniculus
  7r81-assembly1_Q2  TM=9.645E-01  e=1.445E-09  Neurospora crassa
  8bn3-assembly1_C5  TM=9.609E-01  e=1.445E-09  Saccharomyces cerevisiae

pLDDT: mean 71.62, std 10.17, range [45.06, 85.38]

Mean predicted aligned error: 8.44 Å

Foldseek 3Di:
DLVPAPPVVNVVVVVPDDPVVVVVVVVQVVQVVPDDPPDQTDEAEDQCQQDQDDPSCQSHWYFYDPPPGTDTDHDDPVCRHPRSD

Solvent-accessible surface area (backbone atoms only — not comparable to full-atom values): 5277 Å² total; per-residue (Å²): 120,72,82,83,46,56,73,70,56,41,56,49,60,74,72,50,84,55,73,68,61,54,55,49,52,52,52,52,55,47,37,59,70,74,40,62,101,84,57,86,31,66,71,48,75,39,79,71,37,92,38,75,57,52,80,89,48,56,72,35,32,40,20,44,53,76,86,85,54,65,49,76,41,74,40,52,81,89,50,56,84,46,64,52,119

Sequence (85 aa):
MMKLLPARGRRRLARGLKRKPIAFLKRLRKAKKECPALEKPACVKTHLRDMIVLPEMVGSVVGIYNGKTFNQIEVKVTIMNFLCR

Radius of gyration: 13.0 Å; Cα contacts (8 Å, |Δi|>4): 103; chains: 1; bounding box: 25×34×31 Å

Secondary structure (DSSP, 8-state):
-TTTS-HHHHHHHHT---HHHHHHHHHHHHHHHHS-TTSPPP-EEE---S-BPPGGGTT-EEEEE-SSSEEEEE--GGGGG-B--